Protein AF-A0A1L9VQW0-F1 (afdb_monomer_lite)

InterPro domains:
  IPR011118 Tannase/feruloyl esterase [PF07519] (51-172)
  IPR011118 Tannase/feruloyl esterase [PTHR33938] (57-172)

Sequence (173 aa):
MAGAIGEGYAATTTDAGLAGSPTTWALKSDDNVILYALQNLGSRALYDQAVVGKSLEYTDIIGTADSDLTKFQNAGGKADNSIPTKGTEHYYNAVKEHLPHVQDFYRHFEVPGLGHYSSGSGGQPKAVFDALRSWVESGTAPDTLPIEFGSKDGSMQERALCPYPSKAVYWGW

pLDDT: mean 71.42, std 15.6, range [33.78, 90.5]

Secondary structure (DSSP, 8-state):
-HHHHHTT-------TT--S-GGGTTEEETTEE-HHHHHIIIIIHHHHHHHHHHHHHHHHHH-TT----HHHHHTT----S---HHHHHHHHHHHHHH-TTGGGT---B--TTB-STT-BSSPEESSHHHHHHHHHHH----S-EEEEEE-TTS-EEEEEEPBTT--------

Radius of gyration: 25.85 Å; chains: 1; bounding box: 64×39×72 Å

Organism: NCBI:txid1160497

Structure (mmCIF, N/CA/C/O backbone):
data_AF-A0A1L9VQW0-F1
#
_entry.id   AF-A0A1L9VQW0-F1
#
loop_
_atom_site.group_PDB
_atom_site.id
_atom_site.type_symbol
_atom_site.label_atom_id
_atom_site.label_alt_id
_atom_site.label_comp_id
_atom_site.label_asym_id
_atom_site.label_entity_id
_atom_site.label_seq_id
_atom_site.pdbx_PDB_ins_code
_atom_site.Cartn_x
_atom_site.Cartn_y
_atom_site.Cartn_z
_atom_site.occupancy
_atom_site.B_iso_or_equiv
_atom_site.auth_seq_id
_atom_site.auth_comp_id
_atom_site.auth_asym_id
_atom_site.auth_atom_id
_atom_site.pdbx_PDB_model_num
ATOM 1 N N . MET A 1 1 ? -28.119 14.356 19.630 1.00 54.06 1 MET A N 1
ATOM 2 C CA . MET A 1 1 ? -27.595 13.621 18.456 1.00 54.06 1 MET A CA 1
ATOM 3 C C . MET A 1 1 ? -28.408 13.838 17.180 1.00 54.06 1 MET A C 1
ATOM 5 O O . MET A 1 1 ? -27.785 13.981 16.143 1.00 54.06 1 MET A O 1
ATOM 9 N N . ALA A 1 2 ? -29.747 13.930 17.221 1.00 44.31 2 ALA A N 1
ATOM 10 C CA . ALA A 1 2 ? -30.581 14.022 16.008 1.00 44.31 2 ALA A CA 1
ATOM 11 C C . ALA A 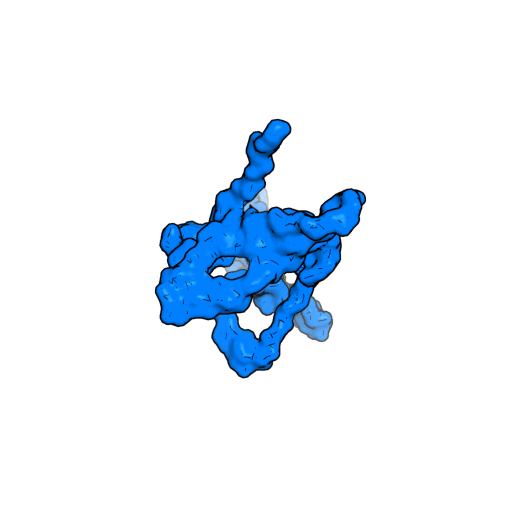1 2 ? -30.201 15.144 15.010 1.00 44.31 2 ALA A C 1
ATOM 13 O O . ALA A 1 2 ? -30.230 14.903 13.810 1.00 44.31 2 ALA A O 1
ATOM 14 N N . GLY A 1 3 ? -29.800 16.331 15.486 1.00 48.47 3 GLY A N 1
ATOM 15 C CA . GLY A 1 3 ? -29.367 17.432 14.610 1.00 48.47 3 GLY A CA 1
ATOM 16 C C . GLY A 1 3 ? -28.071 17.140 13.844 1.00 48.47 3 GLY A C 1
ATOM 17 O O . GLY A 1 3 ? -28.039 17.289 12.632 1.00 48.47 3 GLY A O 1
ATOM 18 N N . ALA A 1 4 ? -27.041 16.631 14.528 1.00 48.72 4 ALA A N 1
ATOM 19 C CA . ALA A 1 4 ? -25.754 16.296 13.907 1.00 48.72 4 ALA A CA 1
ATOM 20 C C . ALA A 1 4 ? -25.886 15.185 12.849 1.00 48.72 4 ALA A C 1
ATOM 22 O O . ALA A 1 4 ? -25.298 15.278 11.776 1.00 48.72 4 ALA A O 1
ATOM 23 N N . ILE A 1 5 ? -26.729 14.180 13.119 1.00 47.97 5 ILE A N 1
ATOM 24 C CA . ILE A 1 5 ? -27.019 13.100 12.163 1.00 47.97 5 ILE A CA 1
ATOM 25 C C . ILE A 1 5 ? -27.745 13.652 10.923 1.00 47.97 5 ILE A C 1
ATOM 27 O O . ILE A 1 5 ? -27.439 13.250 9.804 1.00 47.97 5 ILE A O 1
ATOM 31 N N . GLY A 1 6 ? -28.679 14.596 11.102 1.00 34.50 6 GLY A N 1
ATOM 32 C CA . GLY A 1 6 ? -29.416 15.231 10.000 1.00 34.50 6 GLY A CA 1
ATOM 33 C C . GLY A 1 6 ? -28.552 16.085 9.064 1.00 34.50 6 GLY A C 1
ATOM 34 O O . GLY A 1 6 ? -28.944 16.317 7.924 1.00 34.50 6 GLY A O 1
ATOM 35 N N . GLU A 1 7 ? -27.373 16.505 9.520 1.00 45.38 7 GLU A N 1
ATOM 36 C CA . GLU A 1 7 ? -26.389 17.277 8.750 1.00 45.38 7 GLU A CA 1
ATOM 37 C C . GLU A 1 7 ? -25.254 16.404 8.179 1.00 45.38 7 GLU A C 1
ATOM 39 O O . GLU A 1 7 ? -24.316 16.921 7.578 1.00 45.38 7 GLU A O 1
ATOM 44 N N . GLY A 1 8 ? -25.340 15.075 8.331 1.00 41.94 8 GLY A N 1
ATOM 45 C CA . GLY A 1 8 ? -24.369 14.126 7.776 1.00 41.94 8 GLY A CA 1
ATOM 46 C C . GLY A 1 8 ? -23.111 13.919 8.624 1.00 41.94 8 GLY A C 1
ATOM 47 O O . GLY A 1 8 ? -22.166 13.287 8.154 1.00 41.94 8 GLY A O 1
ATOM 48 N N . TYR A 1 9 ? -23.086 14.411 9.866 1.00 52.31 9 TYR A N 1
ATOM 49 C CA . TYR A 1 9 ? -22.018 14.106 10.815 1.00 52.31 9 TYR A CA 1
ATOM 50 C C . TYR A 1 9 ? -22.269 12.765 11.500 1.00 52.31 9 TYR A C 1
ATOM 52 O O . TYR A 1 9 ? -23.391 12.444 11.904 1.00 52.31 9 TYR A O 1
ATOM 60 N N . ALA A 1 10 ? -21.199 12.007 11.701 1.00 66.56 10 ALA A N 1
ATOM 61 C CA . ALA A 1 10 ? -21.236 10.861 12.584 1.00 66.56 10 ALA A CA 1
ATOM 62 C C . ALA A 1 10 ? -21.231 11.329 14.053 1.00 66.56 10 ALA A C 1
ATOM 64 O O . ALA A 1 10 ? -20.619 12.337 14.417 1.00 66.56 10 ALA A O 1
ATOM 65 N N . ALA A 1 11 ? -22.019 10.649 14.887 1.00 72.00 11 ALA A N 1
ATOM 66 C CA . ALA A 1 11 ? -22.241 11.026 16.275 1.00 72.00 11 ALA A CA 1
ATOM 67 C C . ALA A 1 11 ? -22.202 9.781 17.163 1.00 72.00 11 ALA A C 1
ATOM 69 O O . ALA A 1 11 ? -22.886 8.793 16.899 1.00 72.00 11 ALA A O 1
ATOM 70 N N . THR A 1 12 ? -21.423 9.847 18.240 1.00 77.81 12 THR A N 1
ATOM 71 C CA . THR A 1 12 ? -21.248 8.757 19.205 1.00 77.81 12 THR A CA 1
ATOM 72 C C . THR A 1 12 ? -21.563 9.241 20.622 1.00 77.81 12 THR A C 1
ATOM 74 O O . THR A 1 12 ? -21.499 10.436 20.925 1.00 77.81 12 THR A O 1
ATOM 77 N N . THR A 1 13 ? -21.925 8.318 21.511 1.00 83.31 13 THR A N 1
ATOM 78 C CA . THR A 1 13 ? -22.164 8.600 22.933 1.00 83.31 13 THR A CA 1
ATOM 79 C C . THR A 1 13 ? -21.649 7.447 23.791 1.00 83.31 13 THR A C 1
ATOM 81 O O . THR A 1 13 ? -21.605 6.309 23.324 1.00 83.31 13 THR A O 1
ATOM 84 N N . THR A 1 14 ? -21.255 7.741 25.029 1.00 84.06 14 THR A N 1
ATOM 85 C CA . THR A 1 14 ? -20.833 6.763 26.034 1.00 84.06 14 THR A CA 1
ATOM 86 C C . THR A 1 14 ? -21.400 7.152 27.392 1.00 84.06 14 THR A C 1
ATOM 88 O O . THR A 1 14 ? -21.464 8.335 27.730 1.00 84.06 14 THR A O 1
ATOM 91 N N . ASP A 1 15 ? -21.789 6.157 28.180 1.00 86.00 15 ASP A N 1
ATOM 92 C CA . ASP A 1 15 ? -22.134 6.301 29.596 1.00 86.00 15 ASP A CA 1
ATOM 93 C C . ASP A 1 15 ? -20.984 5.845 30.513 1.00 86.00 15 ASP A C 1
ATOM 95 O O . ASP A 1 15 ? -21.142 5.775 31.728 1.00 86.00 15 ASP A O 1
ATOM 99 N N . ALA A 1 16 ? -19.814 5.530 29.938 1.00 84.56 16 ALA A N 1
ATOM 100 C CA . ALA A 1 16 ? -18.653 4.981 30.639 1.00 84.56 16 ALA A CA 1
ATOM 101 C C . ALA A 1 16 ? -18.917 3.655 31.382 1.00 84.56 16 ALA A C 1
ATOM 103 O O . ALA A 1 16 ? -18.172 3.313 32.305 1.00 84.56 16 ALA A O 1
ATOM 104 N N . GLY A 1 17 ? -19.965 2.916 30.997 1.00 84.56 17 GLY A N 1
ATOM 105 C CA . GLY A 1 17 ? -20.434 1.720 31.697 1.00 84.56 17 GLY A CA 1
ATOM 106 C C . GLY A 1 17 ? -21.168 2.027 33.007 1.00 84.56 17 GLY A C 1
ATOM 107 O O . GLY A 1 17 ? -21.357 1.131 33.830 1.00 84.56 17 GLY A O 1
ATOM 108 N N . LEU A 1 18 ? -21.547 3.289 33.230 1.00 83.31 18 LEU A N 1
ATOM 109 C CA . LEU A 1 18 ? -22.225 3.760 34.431 1.00 83.31 18 LEU A CA 1
ATOM 110 C C . LEU A 1 18 ? -23.711 3.938 34.124 1.00 83.31 18 LEU A C 1
ATOM 112 O O . LEU A 1 18 ? -24.110 4.823 33.373 1.00 83.31 18 LEU A O 1
ATOM 116 N N . ALA A 1 19 ? -24.545 3.100 34.732 1.00 78.25 19 ALA A N 1
ATOM 117 C CA . ALA A 1 19 ? -25.988 3.152 34.548 1.00 78.25 19 ALA A CA 1
ATOM 118 C C . ALA A 1 19 ? -26.685 3.873 35.711 1.00 78.25 19 ALA A C 1
ATOM 120 O O . ALA A 1 19 ? -26.262 3.795 36.865 1.00 78.25 19 ALA A O 1
ATOM 121 N N . GLY A 1 20 ? -27.814 4.516 35.412 1.00 82.31 20 GLY A N 1
ATOM 122 C CA . GLY A 1 20 ? -28.689 5.117 36.416 1.00 82.31 20 GLY A CA 1
ATOM 123 C C . GLY A 1 20 ? -28.269 6.517 36.873 1.00 82.31 20 GLY A C 1
ATOM 124 O O . GLY A 1 20 ? -27.472 7.204 36.236 1.00 82.31 20 GLY A O 1
ATOM 125 N N . SER A 1 21 ? -28.873 6.974 37.973 1.00 85.44 21 SER A N 1
ATOM 126 C CA . SER A 1 21 ? -28.626 8.314 38.516 1.00 85.44 21 SER A CA 1
ATOM 127 C C . SER A 1 21 ? -27.166 8.460 38.962 1.00 85.44 21 SER A C 1
ATOM 129 O O . SER A 1 21 ? -26.657 7.543 39.611 1.00 85.44 21 SER A O 1
ATOM 131 N N . PRO A 1 22 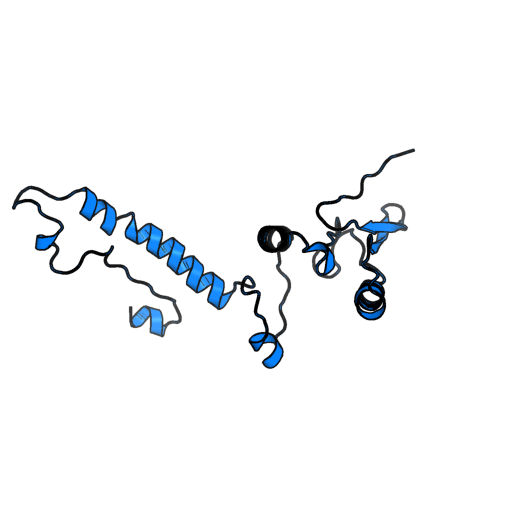? -26.510 9.616 38.741 1.00 83.31 22 PRO A N 1
ATOM 132 C CA . PRO A 1 22 ? -25.180 9.897 39.280 1.00 83.31 22 PRO A CA 1
ATOM 133 C C . PRO A 1 22 ? -25.061 9.640 40.784 1.00 83.31 22 PRO A C 1
ATOM 135 O O . PRO A 1 22 ? -24.012 9.225 41.257 1.00 83.31 22 PRO A O 1
ATOM 138 N N . THR A 1 23 ? -26.146 9.785 41.546 1.00 84.31 23 THR A N 1
ATOM 139 C CA . THR A 1 23 ? -26.162 9.474 42.985 1.00 84.31 23 THR A CA 1
ATOM 140 C C . THR A 1 23 ? -25.864 8.007 43.313 1.00 84.31 23 THR A C 1
ATOM 142 O O . THR A 1 23 ? -25.476 7.714 44.437 1.00 84.31 23 THR A O 1
ATOM 145 N N . THR A 1 24 ? -26.021 7.085 42.358 1.00 83.88 24 THR A N 1
ATOM 146 C CA . THR A 1 24 ? -25.807 5.641 42.566 1.00 83.88 24 THR A CA 1
ATOM 147 C C . THR A 1 24 ? -24.356 5.195 42.391 1.00 83.88 24 THR A C 1
ATOM 149 O O . THR A 1 24 ? -23.977 4.154 42.920 1.00 83.88 24 THR A O 1
ATOM 152 N N . TRP A 1 25 ? -23.536 5.971 41.677 1.00 86.94 25 TRP A N 1
ATOM 153 C CA . TRP A 1 25 ? -22.158 5.592 41.342 1.00 86.94 25 TRP A CA 1
ATOM 154 C C . TRP A 1 25 ? -21.133 6.711 41.571 1.00 86.94 25 TRP A C 1
ATOM 156 O O . TRP A 1 25 ? -19.943 6.431 41.694 1.00 86.94 25 TRP A O 1
ATOM 166 N N . ALA A 1 26 ? -21.555 7.978 41.627 1.00 85.50 26 ALA A N 1
ATOM 167 C CA . ALA A 1 26 ? -20.660 9.125 41.787 1.00 85.50 26 ALA A CA 1
ATOM 168 C C . ALA A 1 26 ? -20.399 9.466 43.258 1.00 85.50 26 ALA A C 1
ATOM 170 O O . ALA A 1 26 ? -19.410 10.139 43.551 1.00 85.50 26 ALA A O 1
ATOM 171 N N . LEU A 1 27 ? -21.258 9.008 44.177 1.00 87.69 27 LEU A N 1
ATOM 172 C CA . LEU A 1 27 ? -21.208 9.335 45.602 1.00 87.69 27 LEU A CA 1
ATOM 173 C C . LEU A 1 27 ? -21.026 8.078 46.454 1.00 87.69 27 LEU A C 1
ATOM 175 O O . LEU A 1 27 ? -21.712 7.076 46.279 1.00 87.69 27 LEU A O 1
ATOM 179 N N . LYS A 1 28 ? -20.103 8.158 47.412 1.00 80.12 28 LYS A N 1
ATOM 180 C CA . LYS A 1 28 ? -19.922 7.184 48.495 1.00 80.12 28 LYS A CA 1
ATOM 181 C C . LYS A 1 28 ? -20.737 7.575 49.738 1.00 80.12 28 LYS A C 1
ATOM 183 O O . LYS A 1 28 ? -21.139 6.703 50.501 1.00 80.12 28 LYS A O 1
ATOM 188 N N . SER A 1 29 ? -20.960 8.876 49.931 1.00 82.69 29 SER A N 1
ATOM 189 C CA . SER A 1 29 ? -21.868 9.515 50.899 1.00 82.69 29 SER A CA 1
ATOM 190 C C . SER A 1 29 ? -22.126 10.963 50.449 1.00 82.69 29 SER A C 1
ATOM 192 O O . SER A 1 29 ? -21.457 11.414 49.520 1.00 82.69 29 SER A O 1
ATOM 194 N N . ASP A 1 30 ? -23.014 11.703 51.121 1.00 75.69 30 ASP A N 1
ATOM 195 C CA . ASP A 1 30 ? -23.455 13.052 50.705 1.00 75.69 30 ASP A CA 1
ATOM 196 C C . ASP A 1 30 ? -22.311 14.051 50.421 1.00 75.69 30 ASP A C 1
ATOM 198 O O . ASP A 1 30 ? -22.418 14.833 49.483 1.00 75.69 30 ASP A O 1
ATOM 202 N N . ASP A 1 31 ? -21.179 13.950 51.131 1.00 78.75 31 ASP A N 1
ATOM 203 C CA . ASP A 1 31 ? -19.986 14.794 50.915 1.00 78.75 31 ASP A CA 1
ATOM 204 C C . ASP A 1 31 ? -18.765 14.055 50.327 1.00 78.75 31 ASP A C 1
ATOM 206 O O . ASP A 1 31 ? -17.671 14.614 50.248 1.00 78.75 31 ASP A O 1
ATOM 210 N N . ASN A 1 32 ? -18.901 12.788 49.912 1.00 84.25 32 ASN A N 1
ATOM 211 C CA . ASN A 1 32 ? -17.772 11.999 49.403 1.00 84.25 32 ASN A CA 1
ATOM 212 C C . ASN A 1 32 ? -18.023 11.495 47.984 1.00 84.25 32 ASN A C 1
ATOM 214 O O . ASN A 1 32 ? -18.832 10.594 47.768 1.00 84.25 32 ASN A O 1
ATOM 218 N N . VAL A 1 33 ? -17.248 12.008 47.030 1.00 89.06 33 VAL A N 1
ATOM 219 C CA . VAL A 1 33 ? -17.284 11.583 45.625 1.00 89.06 33 VAL A CA 1
ATOM 220 C C . VAL A 1 33 ? -16.359 10.399 45.346 1.00 89.06 33 VAL A C 1
ATOM 222 O O . VAL A 1 33 ? -15.254 10.290 45.884 1.00 89.06 33 VAL A O 1
ATOM 225 N N . ILE A 1 34 ? -16.776 9.523 44.436 1.00 87.44 34 ILE A N 1
ATOM 226 C CA . ILE A 1 34 ? -15.933 8.457 43.891 1.00 87.44 34 ILE A CA 1
ATOM 227 C C . ILE A 1 34 ? -15.137 9.043 42.719 1.00 87.44 34 ILE A C 1
ATOM 229 O O . ILE A 1 34 ? -15.538 8.953 41.559 1.00 87.44 34 ILE A O 1
ATOM 233 N N . LEU A 1 35 ? -13.988 9.654 43.030 1.00 87.44 35 LEU A N 1
ATOM 234 C CA . LEU A 1 35 ? -13.137 10.339 42.044 1.00 87.44 35 LEU A CA 1
ATOM 235 C C . LEU A 1 35 ? -12.763 9.455 40.848 1.00 87.44 35 LEU A C 1
ATOM 237 O O . LEU A 1 35 ? -12.733 9.942 39.723 1.00 87.44 35 LEU A O 1
ATOM 241 N N . TYR A 1 36 ? -12.541 8.157 41.065 1.00 86.94 36 TYR A N 1
ATOM 242 C CA . TYR A 1 36 ? -12.248 7.214 39.984 1.00 86.94 36 TYR A CA 1
ATOM 243 C C . TYR A 1 36 ? -13.398 7.079 38.982 1.00 86.94 36 TYR A C 1
ATOM 245 O O . TYR A 1 36 ? -13.153 7.082 37.779 1.00 86.94 36 TYR A O 1
ATOM 253 N N . ALA A 1 37 ? -14.644 6.998 39.452 1.00 86.69 37 ALA A N 1
ATOM 254 C CA . ALA A 1 37 ? -15.806 6.893 38.574 1.00 86.69 37 ALA A CA 1
ATOM 255 C C . ALA A 1 37 ? -16.034 8.205 37.809 1.00 86.69 37 ALA A C 1
ATOM 257 O O . ALA A 1 37 ? -16.312 8.190 36.612 1.00 86.69 37 ALA A O 1
ATOM 258 N N . LEU A 1 38 ? -15.815 9.344 38.475 1.00 87.06 38 LEU A N 1
ATOM 259 C CA . LEU A 1 38 ? -15.915 10.659 37.849 1.00 87.06 38 LEU A CA 1
ATOM 260 C C . LEU A 1 38 ? -14.820 10.885 36.793 1.00 87.06 38 LEU A C 1
ATOM 262 O O . LEU A 1 38 ? -15.105 11.385 35.709 1.00 87.06 38 LEU A O 1
ATOM 266 N N . GLN A 1 39 ? -13.580 10.476 37.073 1.00 88.75 39 GLN A N 1
ATOM 267 C CA . GLN A 1 39 ? -12.472 10.538 36.116 1.00 88.75 39 GLN A CA 1
ATOM 268 C C . GLN A 1 39 ? -12.663 9.555 34.953 1.00 88.75 39 GLN A C 1
ATOM 270 O O . GLN A 1 39 ? -12.280 9.858 33.820 1.00 88.75 39 GLN A O 1
ATOM 275 N N . ASN A 1 40 ? -13.271 8.394 35.212 1.00 84.06 40 ASN A N 1
ATOM 276 C CA . ASN A 1 40 ? -13.626 7.448 34.164 1.00 84.06 40 ASN A CA 1
ATOM 277 C C . ASN A 1 40 ? -14.638 8.067 33.191 1.00 84.06 40 ASN A C 1
ATOM 279 O O . ASN A 1 40 ? -14.356 8.148 31.998 1.00 84.06 40 ASN A O 1
ATOM 283 N N . LEU A 1 41 ? -15.754 8.593 33.707 1.00 88.38 41 LEU A N 1
ATOM 284 C CA . LEU A 1 41 ? -16.784 9.238 32.890 1.00 88.38 41 LEU A CA 1
ATOM 285 C C . LEU A 1 41 ? -16.267 10.485 32.165 1.00 88.38 41 LEU A C 1
ATOM 287 O O . LEU A 1 41 ? -16.488 10.648 30.970 1.00 88.38 41 LEU A O 1
ATOM 291 N N . GLY A 1 42 ? -15.577 11.370 32.888 1.00 84.44 42 GLY A N 1
ATOM 292 C CA . GLY A 1 42 ? -15.196 12.691 32.390 1.00 84.44 42 GLY A CA 1
ATOM 293 C C . GLY A 1 42 ? -13.927 12.730 31.541 1.00 84.44 42 GLY A C 1
ATOM 294 O O . GLY A 1 42 ? -13.610 13.779 30.989 1.00 84.44 42 GLY A O 1
ATOM 295 N N . SER A 1 43 ? -13.167 11.637 31.448 1.00 87.31 43 SER A N 1
ATOM 296 C CA . SER A 1 43 ? -11.905 11.638 30.701 1.00 87.31 43 SER A CA 1
ATOM 297 C C . SER A 1 43 ? -11.626 10.323 29.990 1.00 87.31 43 SER A C 1
ATOM 299 O O . SER A 1 43 ? -11.469 10.331 28.771 1.00 87.31 43 SER A O 1
ATOM 301 N N . ARG A 1 44 ? -11.570 9.198 30.714 1.00 86.88 44 ARG A N 1
ATOM 302 C CA . ARG A 1 44 ? -11.155 7.915 30.118 1.00 86.88 44 ARG A CA 1
ATOM 303 C C . ARG A 1 44 ? -12.140 7.432 29.063 1.00 86.88 44 ARG A C 1
ATOM 305 O O . ARG A 1 44 ? -11.748 7.235 27.921 1.00 86.88 44 ARG A O 1
ATOM 312 N N . ALA A 1 45 ? -13.418 7.352 29.412 1.00 83.88 45 ALA A N 1
ATOM 313 C CA . ALA A 1 45 ? -14.448 6.881 28.499 1.00 83.88 45 ALA A CA 1
ATOM 314 C C . ALA A 1 45 ? -14.628 7.800 27.284 1.00 83.88 45 ALA A C 1
ATOM 316 O O . ALA A 1 45 ? -14.868 7.310 26.187 1.00 83.88 45 ALA A O 1
ATOM 317 N N . LEU A 1 46 ? -14.464 9.119 27.451 1.00 81.50 46 LEU A N 1
ATOM 318 C CA . LEU A 1 46 ? -14.501 10.068 26.333 1.00 81.50 46 LEU A CA 1
ATOM 319 C C . LEU A 1 46 ? -13.305 9.893 25.389 1.00 81.50 46 LEU A C 1
ATOM 321 O O . LEU A 1 46 ? -13.473 9.958 24.173 1.00 81.50 46 LEU A O 1
ATOM 325 N N . TYR A 1 47 ? -12.108 9.653 25.932 1.00 81.94 47 TYR A N 1
ATOM 326 C CA . TYR A 1 47 ? -10.925 9.347 25.129 1.00 81.94 47 TYR A CA 1
ATOM 327 C C . TYR A 1 47 ? -11.109 8.040 24.349 1.00 81.94 47 TYR A C 1
ATOM 329 O O . TYR A 1 47 ? -10.916 8.022 23.134 1.00 81.94 47 TYR A O 1
ATOM 337 N N . ASP A 1 48 ? -11.553 6.978 25.022 1.00 80.81 48 ASP A N 1
ATOM 338 C CA . ASP A 1 48 ? -11.787 5.676 24.397 1.00 80.81 48 ASP A CA 1
ATOM 339 C C . ASP A 1 48 ? -12.885 5.768 23.327 1.00 80.81 48 ASP A C 1
ATOM 341 O O . ASP A 1 48 ? -12.709 5.269 22.216 1.00 80.81 48 ASP A O 1
ATOM 345 N N . GLN A 1 49 ? -13.975 6.492 23.603 1.00 79.38 49 GLN A N 1
ATOM 346 C CA . GLN A 1 49 ? -15.033 6.765 22.629 1.00 79.38 49 GLN A CA 1
ATOM 347 C C . GLN A 1 49 ? -14.495 7.519 21.406 1.00 79.38 49 GLN A C 1
ATOM 349 O O . GLN A 1 49 ? -14.881 7.196 20.288 1.00 79.38 49 GLN A O 1
ATOM 354 N N . ALA A 1 50 ? -13.606 8.500 21.581 1.00 75.19 50 ALA A N 1
ATOM 355 C CA . ALA A 1 50 ? -13.024 9.237 20.461 1.00 75.19 50 ALA A CA 1
ATOM 356 C C . ALA A 1 50 ? -12.094 8.357 19.611 1.00 75.19 50 ALA A C 1
ATOM 358 O O . ALA A 1 50 ? -12.117 8.447 18.385 1.00 75.19 50 ALA A O 1
ATOM 359 N N . VAL A 1 51 ? -11.299 7.483 20.238 1.00 74.12 51 VAL A N 1
ATOM 360 C CA . VAL A 1 51 ? -10.428 6.532 19.529 1.00 74.12 51 VAL A CA 1
ATOM 361 C C . VAL A 1 51 ? -11.260 5.510 18.750 1.00 74.12 51 VAL A C 1
ATOM 363 O O . VAL A 1 51 ? -11.010 5.301 17.562 1.00 74.12 51 VAL A O 1
ATOM 366 N N . VAL A 1 52 ? -12.276 4.922 19.386 1.00 71.81 52 VAL A N 1
ATOM 367 C CA 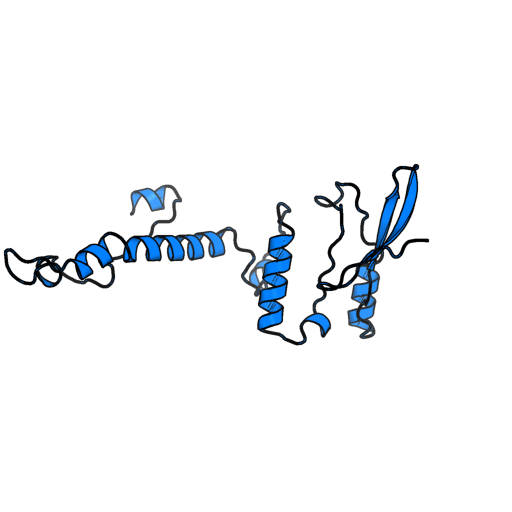. VAL A 1 52 ? -13.170 3.938 18.760 1.00 71.81 52 VAL A CA 1
ATOM 368 C C . VAL A 1 52 ? -14.031 4.590 17.682 1.00 71.81 52 VAL A C 1
ATOM 370 O O . VAL A 1 52 ? -14.077 4.088 16.564 1.00 71.81 52 VAL A O 1
ATOM 373 N N . GLY A 1 53 ? -14.652 5.732 17.971 1.00 68.06 53 GLY A N 1
ATOM 374 C CA . GLY A 1 53 ? -15.470 6.488 17.022 1.00 68.06 53 GLY A CA 1
ATOM 375 C C . GLY A 1 53 ? -14.671 6.887 15.788 1.00 68.06 53 GLY A C 1
ATOM 376 O O . GLY A 1 53 ? -15.087 6.589 14.674 1.00 68.06 53 GLY A O 1
ATOM 377 N N . LYS A 1 54 ? -13.453 7.416 15.976 1.00 62.59 54 LYS A N 1
ATOM 378 C CA . LYS A 1 54 ? -12.529 7.665 14.866 1.00 62.59 54 LYS A CA 1
ATOM 379 C C . LYS A 1 54 ? -12.240 6.384 14.088 1.00 62.59 54 LYS A C 1
ATOM 381 O O . LYS A 1 54 ? -12.216 6.435 12.870 1.00 62.59 54 LYS A O 1
ATOM 386 N N . SER A 1 55 ? -11.991 5.255 14.752 1.00 64.19 55 SER A N 1
ATOM 387 C CA . SER A 1 55 ? -11.686 4.003 14.051 1.00 64.19 55 SER A CA 1
ATOM 388 C C . SER A 1 55 ? -12.865 3.490 13.223 1.00 64.19 55 SER A C 1
ATOM 390 O O . SER A 1 55 ? -12.647 3.085 12.090 1.00 64.19 55 SER A O 1
ATOM 392 N N . LEU A 1 56 ? -14.096 3.573 13.732 1.00 62.38 56 LEU A N 1
ATOM 393 C CA . LEU A 1 56 ? -15.300 3.133 13.027 1.00 62.38 56 LEU A CA 1
ATOM 394 C C . LEU A 1 56 ? -15.614 4.069 11.856 1.00 62.38 56 LEU A C 1
ATOM 396 O O . LEU A 1 56 ? -15.719 3.623 10.723 1.00 62.38 56 LEU A O 1
ATOM 400 N N . GLU A 1 57 ? -15.649 5.381 12.098 1.00 59.09 57 GLU A N 1
ATOM 401 C CA . GLU A 1 57 ? -15.945 6.376 11.060 1.00 59.09 57 GLU A CA 1
ATOM 402 C C . GLU A 1 57 ? -14.864 6.421 9.975 1.00 59.09 57 GLU A C 1
ATOM 404 O O . GLU A 1 57 ? -15.165 6.492 8.786 1.00 59.09 57 GLU A O 1
ATOM 409 N N . TYR A 1 58 ? -13.587 6.363 10.364 1.00 52.59 58 TYR A N 1
ATOM 410 C CA . TYR A 1 58 ? -12.475 6.405 9.419 1.00 52.59 58 TYR A CA 1
ATOM 411 C C . TYR A 1 58 ? -12.360 5.096 8.636 1.00 52.59 58 TYR A C 1
ATOM 413 O O . TYR A 1 58 ? -12.101 5.150 7.438 1.00 52.59 58 TYR A O 1
ATOM 421 N N . THR A 1 59 ? -12.567 3.934 9.270 1.00 53.09 59 THR A N 1
ATOM 422 C CA . THR A 1 59 ? -12.497 2.637 8.573 1.00 53.09 59 THR A CA 1
ATOM 423 C C . THR A 1 59 ? -13.668 2.457 7.615 1.00 53.09 59 THR A C 1
ATOM 425 O O . THR A 1 59 ? -13.440 2.109 6.462 1.00 53.09 59 THR A O 1
ATOM 428 N N . ASP A 1 60 ? -14.889 2.792 8.038 1.00 52.47 60 ASP A N 1
ATOM 429 C CA . ASP A 1 60 ? -16.093 2.580 7.228 1.00 52.47 60 ASP A CA 1
ATOM 430 C C . ASP A 1 60 ? -16.218 3.568 6.053 1.00 52.47 60 ASP A C 1
ATOM 432 O O . ASP A 1 60 ? -16.836 3.237 5.041 1.00 52.47 60 ASP A O 1
ATOM 436 N N . ILE A 1 61 ? -15.649 4.780 6.158 1.00 44.69 61 ILE A N 1
ATOM 437 C CA . ILE A 1 61 ? -15.791 5.828 5.126 1.00 44.69 61 ILE A CA 1
ATOM 438 C C . ILE A 1 61 ? -14.565 5.916 4.203 1.00 44.69 61 ILE A C 1
ATOM 440 O O . ILE A 1 61 ? -14.717 6.145 3.003 1.00 44.69 61 ILE A O 1
ATOM 444 N N . ILE A 1 62 ? -13.347 5.761 4.732 1.00 44.28 62 ILE A N 1
ATOM 445 C CA . ILE A 1 62 ? -12.090 5.991 3.988 1.00 44.28 62 ILE A CA 1
ATOM 446 C C . ILE A 1 62 ? -11.019 4.918 4.224 1.00 44.28 62 ILE A C 1
ATOM 448 O O . ILE A 1 62 ? -9.934 4.994 3.644 1.00 44.28 62 ILE A O 1
ATOM 452 N N . GLY A 1 63 ? -11.292 3.911 5.053 1.00 45.09 63 GLY A N 1
ATOM 453 C CA . GLY A 1 63 ? -10.339 2.863 5.377 1.00 45.09 63 GLY A CA 1
ATOM 454 C C . GLY A 1 63 ? -10.373 1.733 4.365 1.00 45.09 63 GLY A C 1
ATOM 455 O O . GLY A 1 63 ? -11.171 0.812 4.463 1.00 45.09 63 GLY A O 1
ATOM 456 N N . THR A 1 64 ? -9.401 1.712 3.462 1.00 50.88 64 THR A N 1
ATOM 457 C CA . THR A 1 64 ? -9.047 0.543 2.637 1.00 50.88 64 THR A CA 1
ATOM 458 C C . THR A 1 64 ? -8.285 -0.529 3.437 1.00 50.88 64 THR A C 1
ATOM 460 O O . THR A 1 64 ? -7.341 -1.137 2.939 1.00 50.88 64 THR A O 1
ATOM 463 N N . ALA A 1 65 ? -8.652 -0.734 4.707 1.00 51.81 65 ALA A N 1
ATOM 464 C CA . ALA A 1 65 ? -8.068 -1.758 5.578 1.00 51.81 65 ALA A CA 1
ATOM 465 C C . ALA A 1 65 ? -8.916 -3.038 5.640 1.00 51.81 65 ALA A C 1
ATOM 467 O O . ALA A 1 65 ? -8.427 -4.062 6.116 1.00 51.81 65 ALA A O 1
ATOM 468 N N . ASP A 1 66 ? -10.159 -2.990 5.149 1.00 54.72 66 ASP A N 1
ATOM 469 C CA . ASP A 1 66 ? -10.946 -4.193 4.908 1.00 54.72 66 ASP A CA 1
ATOM 470 C C . ASP A 1 66 ? -10.329 -4.963 3.733 1.00 54.72 66 ASP A C 1
ATOM 472 O O . ASP A 1 66 ? -10.334 -4.511 2.585 1.00 54.72 66 ASP A O 1
ATOM 476 N N . SER A 1 67 ? -9.734 -6.113 4.040 1.00 50.84 67 SER A N 1
ATOM 477 C CA . SER A 1 67 ? -9.135 -6.994 3.042 1.00 50.84 67 SER A CA 1
ATOM 478 C C . SER A 1 67 ? -10.181 -7.739 2.203 1.00 50.84 67 SER A C 1
ATOM 480 O O . SER A 1 67 ? -9.830 -8.288 1.157 1.00 50.84 67 SER A O 1
ATOM 482 N N . ASP A 1 68 ? -11.449 -7.787 2.635 1.00 52.19 68 ASP A N 1
ATOM 483 C CA . ASP A 1 68 ? -12.531 -8.447 1.901 1.00 52.19 68 ASP A CA 1
ATOM 484 C C . ASP A 1 68 ? -13.219 -7.479 0.924 1.00 52.19 68 ASP A C 1
ATOM 486 O O . ASP A 1 68 ? -14.247 -6.854 1.187 1.00 52.19 68 ASP A O 1
ATOM 490 N N . LEU A 1 69 ? -12.649 -7.388 -0.278 1.00 46.72 69 LEU A N 1
ATOM 491 C CA . LEU A 1 69 ? -13.117 -6.496 -1.341 1.00 46.72 69 LEU A CA 1
ATOM 492 C C . LEU A 1 69 ? -14.216 -7.109 -2.232 1.00 46.72 69 LEU A C 1
ATOM 494 O O . LEU A 1 69 ? -14.548 -6.540 -3.276 1.00 46.72 69 LEU A O 1
ATOM 498 N N . THR A 1 70 ? -14.819 -8.241 -1.848 1.00 45.81 70 THR A N 1
ATOM 499 C CA . THR A 1 70 ? -15.779 -8.990 -2.688 1.00 45.81 70 THR A CA 1
ATOM 500 C C . THR A 1 70 ? -16.990 -8.140 -3.090 1.00 45.81 70 THR A C 1
ATOM 502 O O . THR A 1 70 ? -17.452 -8.166 -4.232 1.00 45.81 70 T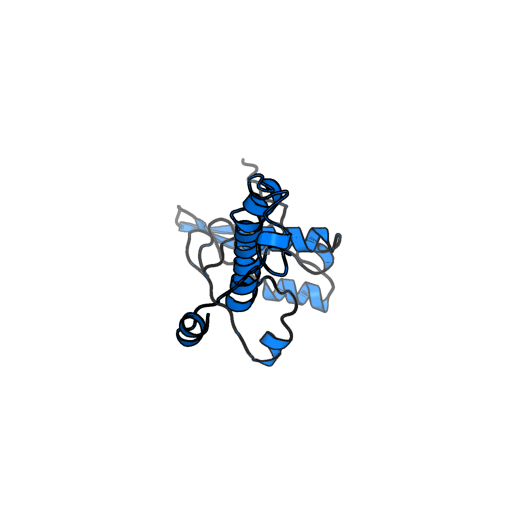HR A O 1
ATOM 505 N N . LYS A 1 71 ? -17.499 -7.317 -2.167 1.00 51.03 71 LYS A N 1
ATOM 506 C CA . LYS A 1 71 ? -18.638 -6.419 -2.431 1.00 51.03 71 LYS A CA 1
ATOM 507 C C . LYS A 1 71 ? -18.255 -5.248 -3.336 1.00 51.03 71 LYS A C 1
ATOM 509 O O . LYS A 1 71 ? -19.032 -4.879 -4.212 1.00 51.03 71 LYS A O 1
ATOM 514 N N . PHE A 1 72 ? -17.055 -4.700 -3.155 1.00 40.38 72 PHE A N 1
ATOM 515 C CA . PHE A 1 72 ? -16.518 -3.615 -3.976 1.00 40.38 72 PHE A CA 1
ATOM 516 C C . PHE A 1 72 ? -16.270 -4.070 -5.423 1.00 40.38 72 PHE A C 1
ATOM 518 O O . PHE A 1 72 ? -16.620 -3.358 -6.366 1.00 40.38 72 PHE A O 1
ATOM 525 N N . GLN A 1 73 ? -15.762 -5.295 -5.599 1.00 36.09 73 GLN A N 1
ATOM 526 C CA . GLN A 1 73 ? -15.611 -5.947 -6.901 1.00 36.09 73 GLN A CA 1
ATOM 527 C C . GLN A 1 73 ? -16.967 -6.150 -7.591 1.00 36.09 73 GLN A C 1
ATOM 529 O O . GLN A 1 73 ? -17.128 -5.767 -8.749 1.00 36.09 73 GLN A O 1
ATOM 534 N N . ASN A 1 74 ? -17.959 -6.686 -6.873 1.00 43.59 74 ASN A N 1
ATOM 535 C CA . ASN A 1 74 ? -19.305 -6.911 -7.412 1.00 43.59 74 ASN A CA 1
ATOM 536 C C . ASN A 1 74 ? -20.043 -5.608 -7.766 1.00 43.59 74 ASN A C 1
ATOM 538 O O . ASN A 1 74 ? -20.952 -5.625 -8.593 1.00 43.59 74 ASN A O 1
ATOM 542 N N . ALA A 1 75 ? -19.643 -4.484 -7.167 1.00 36.38 75 ALA A N 1
ATOM 543 C CA . ALA A 1 75 ? -20.197 -3.158 -7.428 1.00 36.38 75 ALA A CA 1
ATOM 544 C C . ALA A 1 75 ? -19.408 -2.340 -8.474 1.00 36.38 75 ALA A C 1
ATOM 546 O O . ALA A 1 75 ? -19.806 -1.221 -8.792 1.00 36.38 75 ALA A O 1
ATOM 547 N N . GLY A 1 76 ? -18.305 -2.869 -9.021 1.00 34.84 76 GLY A N 1
ATOM 548 C CA . GLY A 1 76 ? -17.523 -2.204 -10.073 1.00 34.84 76 GLY A CA 1
ATOM 549 C C . GLY A 1 76 ? -16.697 -0.992 -9.614 1.00 34.84 76 GLY A C 1
ATOM 550 O O . GLY A 1 76 ? -16.383 -0.126 -10.433 1.00 34.84 76 GLY A O 1
ATOM 551 N N . GLY A 1 77 ? -16.354 -0.905 -8.325 1.00 34.81 77 GLY A N 1
ATOM 552 C CA . GLY A 1 77 ? -15.630 0.235 -7.752 1.00 34.81 77 GLY A CA 1
ATOM 553 C C . GLY A 1 77 ? -14.163 0.359 -8.204 1.00 34.81 77 GLY A C 1
ATOM 554 O O . GLY A 1 77 ? -13.513 -0.627 -8.555 1.00 34.81 77 GLY A O 1
ATOM 555 N N . LYS A 1 78 ? -13.618 1.587 -8.174 1.00 34.34 78 LYS A N 1
ATOM 556 C CA . LYS A 1 78 ? -12.193 1.910 -8.419 1.00 34.34 78 LYS A CA 1
ATOM 557 C C . LYS A 1 78 ? -11.682 2.944 -7.400 1.00 34.34 78 LYS A C 1
ATOM 559 O O . LYS A 1 78 ? -12.453 3.814 -7.012 1.00 34.34 78 LYS A O 1
ATOM 564 N N . ALA A 1 79 ? -10.414 2.857 -6.980 1.00 39.25 79 ALA A N 1
ATOM 565 C CA . ALA A 1 79 ? -9.797 3.730 -5.965 1.00 39.25 79 ALA A CA 1
ATOM 566 C C . ALA A 1 79 ? -8.696 4.648 -6.550 1.00 39.25 79 ALA A C 1
ATOM 568 O O . ALA A 1 79 ? -7.942 4.224 -7.428 1.00 39.25 79 ALA A O 1
ATOM 569 N N . ASP A 1 80 ? -8.629 5.893 -6.053 1.00 33.94 80 ASP A N 1
ATOM 570 C CA . ASP A 1 80 ? -7.763 7.005 -6.499 1.00 33.94 80 ASP A CA 1
ATOM 571 C C . ASP A 1 80 ? -6.681 7.354 -5.447 1.00 33.94 80 ASP A C 1
ATOM 573 O O . ASP A 1 80 ? -6.653 6.840 -4.330 1.00 33.94 80 ASP A O 1
ATOM 577 N N . ASN A 1 81 ? -5.721 8.189 -5.820 1.00 33.78 81 ASN A N 1
ATOM 578 C CA . ASN A 1 81 ? -4.328 7.890 -5.622 1.00 33.78 81 ASN A CA 1
ATOM 579 C C . ASN A 1 81 ? -3.691 9.100 -4.839 1.00 33.78 81 ASN A C 1
ATOM 581 O O . ASN A 1 81 ? -3.083 10.037 -5.337 1.00 33.78 81 ASN A O 1
ATOM 585 N N . SER A 1 82 ? -3.866 9.104 -3.514 1.00 47.16 82 SER A N 1
ATOM 586 C CA . SER A 1 82 ? -3.170 9.981 -2.531 1.00 47.16 82 SER A CA 1
ATOM 587 C C . SER A 1 82 ? -2.393 9.156 -1.495 1.00 47.16 82 SER A C 1
ATOM 589 O O . SER A 1 82 ? -2.111 9.599 -0.384 1.00 47.16 82 SER A O 1
ATOM 591 N N . ILE A 1 83 ? -2.093 7.906 -1.847 1.00 53.19 83 ILE A N 1
ATOM 592 C CA . ILE A 1 83 ? -1.750 6.839 -0.913 1.00 53.19 83 ILE A CA 1
ATOM 593 C C . ILE A 1 83 ? -0.280 6.976 -0.483 1.00 53.19 83 ILE A C 1
ATOM 595 O O . ILE A 1 83 ? 0.615 6.803 -1.316 1.00 53.19 83 ILE A O 1
ATOM 599 N N . PRO A 1 84 ? 0.013 7.284 0.795 1.00 55.16 84 PRO A N 1
ATOM 600 C CA . PRO A 1 84 ? 1.384 7.306 1.281 1.00 55.16 84 PRO A CA 1
ATOM 601 C C . PRO A 1 84 ? 1.967 5.893 1.206 1.00 55.16 84 PRO A C 1
ATOM 603 O O . PRO A 1 84 ? 1.355 4.937 1.678 1.00 55.16 84 PRO A O 1
ATOM 606 N N . THR A 1 85 ? 3.183 5.758 0.678 1.00 55.41 85 THR A N 1
ATOM 607 C CA . THR A 1 85 ? 3.887 4.467 0.536 1.00 55.41 85 THR A CA 1
ATOM 608 C C . THR A 1 85 ? 3.997 3.697 1.856 1.00 55.41 85 THR A C 1
ATOM 610 O O . THR A 1 85 ? 3.912 2.471 1.877 1.00 55.41 85 THR A O 1
ATOM 613 N N . LYS A 1 86 ? 4.087 4.418 2.983 1.00 64.44 86 LYS A N 1
ATOM 614 C CA . LYS A 1 86 ? 4.080 3.844 4.337 1.00 64.44 86 LYS A CA 1
ATOM 615 C C . LYS A 1 86 ? 2.774 3.141 4.717 1.00 64.44 86 LYS A C 1
ATOM 617 O O . LYS A 1 86 ? 2.816 2.241 5.548 1.00 64.44 86 LYS A O 1
ATOM 622 N N . GLY A 1 87 ? 1.644 3.510 4.113 1.00 62.44 87 GLY A N 1
ATOM 623 C CA . GLY A 1 87 ? 0.373 2.805 4.296 1.00 62.44 87 GLY A CA 1
ATOM 624 C C . GLY A 1 87 ? 0.432 1.386 3.729 1.00 62.44 87 GLY A C 1
ATOM 625 O O . GLY A 1 87 ? 0.079 0.434 4.420 1.00 62.44 87 GLY A O 1
ATOM 626 N N . THR A 1 88 ? 0.976 1.235 2.518 1.00 65.62 88 THR A N 1
ATOM 627 C CA . THR A 1 88 ? 1.189 -0.078 1.891 1.00 65.62 88 THR A CA 1
ATOM 628 C C . THR A 1 88 ? 2.202 -0.918 2.665 1.00 65.62 88 THR A C 1
ATOM 630 O O . THR A 1 88 ? 1.964 -2.103 2.872 1.00 65.62 88 THR A O 1
ATOM 633 N N . GLU A 1 89 ? 3.292 -0.317 3.159 1.00 70.62 89 GLU A N 1
ATOM 634 C CA . GLU A 1 89 ? 4.262 -1.013 4.019 1.00 70.62 89 GLU A CA 1
ATOM 635 C C . GLU A 1 89 ? 3.611 -1.527 5.315 1.00 70.62 89 GLU A C 1
ATOM 637 O O . GLU A 1 89 ? 3.785 -2.689 5.680 1.00 70.62 89 GLU A O 1
ATOM 642 N N . HIS A 1 90 ? 2.832 -0.682 5.999 1.00 68.38 90 HIS A N 1
ATOM 643 C CA . HIS A 1 90 ? 2.126 -1.064 7.223 1.00 68.38 90 HIS A CA 1
ATOM 644 C C . HIS A 1 90 ? 1.142 -2.211 6.971 1.00 68.38 90 HIS A C 1
ATOM 646 O O . HIS A 1 90 ? 1.133 -3.188 7.716 1.00 68.38 90 HIS A O 1
ATOM 652 N N . TYR A 1 91 ? 0.352 -2.124 5.898 1.00 66.44 91 TYR A N 1
ATOM 653 C CA . TYR A 1 91 ? -0.573 -3.186 5.513 1.00 66.44 91 TYR A CA 1
ATOM 654 C C . TYR A 1 91 ? 0.162 -4.489 5.178 1.00 66.44 91 TYR A C 1
ATOM 656 O O . TYR A 1 91 ? -0.207 -5.549 5.674 1.00 66.44 91 TYR A O 1
ATOM 664 N N . TYR A 1 92 ? 1.247 -4.420 4.403 1.00 69.25 92 TYR A N 1
ATOM 665 C CA . TYR A 1 92 ? 2.057 -5.592 4.075 1.00 69.25 92 TYR A CA 1
ATOM 666 C C . TYR A 1 92 ? 2.625 -6.272 5.328 1.00 69.25 92 TYR A C 1
ATOM 668 O O . TYR A 1 92 ? 2.579 -7.496 5.444 1.00 69.25 92 TYR A O 1
ATOM 676 N N . ASN A 1 93 ? 3.117 -5.487 6.290 1.00 78.50 93 ASN A N 1
ATOM 677 C CA . ASN A 1 93 ? 3.616 -6.010 7.560 1.00 78.50 93 ASN A CA 1
ATOM 678 C C . ASN A 1 93 ? 2.500 -6.650 8.397 1.00 78.50 93 ASN A C 1
ATOM 680 O O . ASN A 1 93 ? 2.695 -7.756 8.893 1.00 78.50 93 ASN A O 1
ATOM 684 N N . ALA A 1 94 ? 1.319 -6.032 8.469 1.00 74.31 94 ALA A N 1
ATOM 685 C CA . ALA A 1 94 ? 0.163 -6.617 9.148 1.00 74.31 94 ALA A CA 1
ATOM 686 C C . ALA A 1 94 ? -0.279 -7.947 8.505 1.00 74.31 94 ALA A C 1
ATOM 688 O O . ALA A 1 94 ? -0.564 -8.914 9.211 1.00 74.31 94 ALA A O 1
ATOM 689 N N . VAL A 1 95 ? -0.280 -8.045 7.169 1.00 67.31 95 VAL A N 1
ATOM 690 C CA . VAL A 1 95 ? -0.567 -9.306 6.460 1.00 67.31 95 VAL A CA 1
ATOM 691 C C . VAL A 1 95 ? 0.505 -10.352 6.763 1.00 67.31 95 VAL A C 1
ATOM 693 O O . VAL A 1 95 ? 0.175 -11.495 7.069 1.00 67.31 95 VAL A O 1
ATOM 696 N N . LYS A 1 96 ? 1.785 -9.970 6.726 1.00 79.00 96 LYS A N 1
ATOM 697 C CA . LYS A 1 96 ? 2.915 -10.860 7.024 1.00 79.00 96 LYS A CA 1
ATOM 698 C C . LYS A 1 96 ? 2.859 -11.434 8.443 1.00 79.00 96 LYS A C 1
ATOM 700 O O . LYS A 1 96 ? 3.245 -12.584 8.636 1.00 79.00 96 LYS A O 1
ATOM 705 N N . GLU A 1 97 ? 2.389 -10.661 9.422 1.00 80.38 97 GLU A N 1
ATOM 706 C CA . GLU A 1 97 ? 2.205 -11.131 10.804 1.00 80.38 97 GLU A CA 1
ATOM 707 C C . GLU A 1 97 ? 1.181 -12.270 10.906 1.00 80.38 97 GLU A C 1
ATOM 709 O O . GLU A 1 97 ? 1.369 -13.193 11.695 1.00 80.38 97 GLU A O 1
ATOM 714 N N . HIS A 1 98 ? 0.136 -12.243 10.077 1.00 75.06 98 HIS A N 1
ATOM 715 C CA . HIS A 1 98 ? -0.904 -13.275 10.057 1.00 75.06 98 HIS A CA 1
ATOM 716 C C . HIS A 1 98 ? -0.575 -14.429 9.100 1.00 75.06 98 HIS A C 1
ATOM 718 O O . HIS A 1 98 ? -1.013 -15.559 9.312 1.00 75.06 98 HIS A O 1
ATOM 724 N N . LEU A 1 99 ? 0.199 -14.153 8.046 1.00 73.19 99 LEU A N 1
ATOM 725 C CA . LEU A 1 99 ? 0.536 -15.080 6.969 1.00 73.19 99 LEU A CA 1
ATOM 726 C C . LEU A 1 99 ? 2.063 -15.110 6.777 1.00 73.19 99 LEU A C 1
ATOM 728 O O . LEU A 1 99 ? 2.603 -14.382 5.941 1.00 73.19 99 LEU A O 1
ATOM 732 N N . PRO A 1 100 ? 2.793 -15.973 7.509 1.00 73.06 100 PRO A N 1
ATOM 733 C CA . PRO A 1 100 ? 4.260 -16.004 7.470 1.00 73.06 100 PRO A CA 1
ATOM 734 C C . PRO A 1 100 ? 4.837 -16.355 6.085 1.00 73.06 100 PRO A C 1
ATOM 736 O O . PRO A 1 100 ? 5.981 -16.011 5.792 1.00 73.06 100 PRO A O 1
ATOM 739 N N . HIS A 1 101 ? 4.033 -16.975 5.217 1.00 77.62 101 HIS A N 1
ATOM 740 C CA . HIS A 1 101 ? 4.361 -17.324 3.830 1.00 77.62 101 HIS A CA 1
ATOM 741 C C . HIS A 1 101 ? 3.783 -16.333 2.802 1.00 77.62 101 HIS A C 1
ATOM 743 O O . HIS A 1 101 ? 3.563 -16.683 1.648 1.00 77.62 101 HIS A O 1
ATOM 749 N N . VAL A 1 102 ? 3.524 -15.080 3.203 1.00 76.50 102 VAL A N 1
ATOM 750 C CA . VAL A 1 102 ? 2.912 -14.050 2.338 1.00 76.50 102 VAL A CA 1
ATOM 751 C C . VAL A 1 102 ? 3.614 -13.884 0.982 1.00 76.50 102 VAL A C 1
ATOM 753 O O . VAL A 1 102 ? 2.943 -13.713 -0.026 1.00 76.50 102 VAL A O 1
ATOM 756 N N . GLN A 1 103 ? 4.942 -14.035 0.923 1.00 80.62 103 GLN A N 1
ATOM 757 C CA . GLN A 1 103 ? 5.746 -13.876 -0.303 1.00 80.62 103 GLN A CA 1
ATOM 758 C C . GLN A 1 103 ? 5.448 -14.919 -1.397 1.00 80.62 103 GLN A C 1
ATOM 760 O O . GLN A 1 103 ? 5.833 -14.709 -2.553 1.00 80.62 103 GLN A O 1
ATOM 765 N N . ASP A 1 104 ? 4.780 -16.023 -1.048 1.00 75.25 104 ASP A N 1
ATOM 766 C CA . ASP A 1 104 ? 4.420 -17.098 -1.980 1.00 75.25 104 ASP A CA 1
ATOM 767 C C . ASP A 1 104 ? 3.228 -16.716 -2.868 1.00 75.25 104 ASP A C 1
ATOM 769 O O . ASP A 1 104 ? 3.053 -17.287 -3.945 1.00 75.25 104 ASP A O 1
ATOM 773 N N . PHE A 1 105 ? 2.439 -15.714 -2.457 1.00 75.50 105 PHE A N 1
ATOM 774 C CA . PHE A 1 105 ? 1.261 -15.244 -3.199 1.00 75.50 105 PHE A CA 1
ATOM 775 C C . PHE A 1 105 ? 1.107 -13.714 -3.255 1.00 75.50 105 PHE A C 1
ATOM 777 O O . PHE A 1 105 ? 0.331 -13.206 -4.062 1.00 75.50 105 PHE A O 1
ATOM 784 N N . TYR A 1 106 ? 1.833 -12.957 -2.429 1.00 77.19 106 TYR A N 1
ATOM 785 C CA . TYR A 1 106 ? 1.797 -11.499 -2.392 1.00 77.19 106 TYR A CA 1
ATOM 786 C C . TYR A 1 106 ? 3.205 -10.923 -2.200 1.00 77.19 106 TYR A C 1
ATOM 788 O O . TYR A 1 106 ? 3.827 -11.068 -1.151 1.00 77.19 106 TYR A O 1
ATOM 796 N N . ARG A 1 107 ? 3.702 -10.234 -3.235 1.00 82.56 107 ARG A N 1
ATOM 797 C CA . ARG A 1 107 ? 4.988 -9.526 -3.227 1.00 82.56 107 ARG A CA 1
ATOM 798 C C . ARG A 1 107 ? 4.757 -8.023 -3.376 1.00 82.56 107 ARG A C 1
ATOM 800 O O . ARG A 1 107 ? 4.047 -7.589 -4.281 1.00 82.56 107 ARG A O 1
ATOM 807 N N . HIS A 1 108 ? 5.378 -7.241 -2.496 1.00 81.81 108 HIS A N 1
ATOM 808 C CA . HIS A 1 108 ? 5.372 -5.774 -2.527 1.00 81.81 108 HIS A CA 1
ATOM 809 C C . HIS A 1 108 ? 6.697 -5.257 -3.091 1.00 81.81 108 HIS A C 1
ATOM 811 O O . HIS A 1 108 ? 7.760 -5.661 -2.621 1.00 81.81 108 HIS A O 1
ATOM 817 N N . PHE A 1 109 ? 6.644 -4.367 -4.083 1.00 84.38 109 PHE A N 1
ATOM 818 C CA . PHE A 1 109 ? 7.824 -3.771 -4.716 1.00 84.38 109 PHE A CA 1
ATOM 819 C C . PHE A 1 109 ? 7.758 -2.252 -4.605 1.00 84.38 109 PHE A C 1
ATOM 821 O O . PHE A 1 109 ? 6.832 -1.615 -5.104 1.00 84.38 109 PHE A O 1
ATOM 828 N N . GLU A 1 110 ? 8.768 -1.664 -3.972 1.00 82.25 110 GLU A N 1
ATOM 829 C CA . GLU A 1 110 ? 8.880 -0.213 -3.845 1.00 82.25 110 GLU A CA 1
ATOM 830 C C . GLU A 1 110 ? 9.710 0.350 -4.989 1.00 82.25 110 GLU A C 1
ATOM 832 O O . GLU A 1 110 ? 10.795 -0.154 -5.270 1.00 82.25 110 GLU A O 1
ATOM 837 N N . VAL A 1 111 ? 9.225 1.422 -5.615 1.00 81.19 111 VAL A N 1
ATOM 838 C CA . VAL A 1 111 ? 9.925 2.101 -6.708 1.00 81.19 111 VAL A CA 1
ATOM 839 C C . VAL A 1 111 ? 10.527 3.415 -6.202 1.00 81.19 111 VAL A C 1
ATOM 841 O O . VAL A 1 111 ? 9.796 4.390 -6.002 1.00 81.19 111 VAL A O 1
ATOM 844 N N . PRO A 1 112 ? 11.852 3.499 -5.986 1.00 77.06 112 PRO A N 1
ATOM 845 C CA . PRO A 1 112 ? 12.466 4.726 -5.497 1.00 77.06 112 PRO A CA 1
ATOM 846 C C . PRO A 1 112 ? 12.312 5.878 -6.494 1.00 77.06 112 PRO A C 1
ATOM 848 O O . PRO A 1 112 ? 12.634 5.749 -7.674 1.00 77.06 112 PRO A O 1
ATOM 851 N N . GLY A 1 113 ? 11.854 7.029 -6.001 1.00 67.31 113 GLY A N 1
ATOM 852 C CA . GLY A 1 113 ? 11.724 8.253 -6.792 1.00 67.31 113 GLY A CA 1
ATOM 853 C C . GLY A 1 113 ? 10.525 8.288 -7.741 1.00 67.31 113 GLY A C 1
ATOM 854 O O . GLY A 1 113 ? 10.309 9.330 -8.361 1.00 67.31 113 GLY A O 1
ATOM 855 N N . LEU A 1 114 ? 9.745 7.205 -7.850 1.00 71.38 114 LEU A N 1
ATOM 856 C CA . LEU A 1 114 ? 8.479 7.228 -8.572 1.00 71.38 114 LEU A CA 1
ATOM 857 C C . LEU A 1 114 ? 7.445 7.932 -7.696 1.00 71.38 114 LEU A C 1
ATOM 859 O O . LEU A 1 114 ? 7.136 7.509 -6.583 1.00 71.38 114 LEU A O 1
ATOM 863 N N . GLY A 1 115 ? 6.964 9.054 -8.198 1.00 60.06 115 GLY A N 1
ATOM 864 C CA . GLY A 1 115 ? 5.852 9.785 -7.638 1.00 60.06 115 GLY A CA 1
ATOM 865 C C . GLY A 1 115 ? 4.521 9.209 -8.095 1.00 60.06 115 GLY A C 1
ATOM 866 O O . GLY A 1 115 ? 4.398 8.124 -8.656 1.00 60.06 115 GLY A O 1
ATOM 867 N N . HIS A 1 116 ? 3.493 9.996 -7.851 1.00 65.31 116 HIS A N 1
ATOM 868 C CA . HIS A 1 116 ? 2.126 9.655 -8.142 1.00 65.31 116 HIS A CA 1
ATOM 869 C C . HIS A 1 116 ? 1.872 9.249 -9.601 1.00 65.31 116 HIS A C 1
ATOM 871 O O . HIS A 1 116 ? 2.090 10.094 -10.473 1.00 65.31 116 HIS A O 1
ATOM 877 N N . TYR A 1 117 ? 1.393 8.016 -9.836 1.00 59.53 117 TYR A N 1
ATOM 878 C CA . TYR A 1 117 ? 1.139 7.354 -11.133 1.00 59.53 117 TYR A CA 1
ATOM 879 C C . TYR A 1 117 ? 2.333 7.326 -12.096 1.00 59.53 117 TYR A C 1
ATOM 881 O O . TYR A 1 117 ? 2.723 6.260 -12.545 1.00 59.53 117 TYR A O 1
ATOM 889 N N . SER A 1 118 ? 2.899 8.481 -12.428 1.00 63.47 118 SER A N 1
ATOM 890 C CA . SER A 1 118 ? 3.961 8.678 -13.414 1.00 63.47 118 SER A CA 1
ATOM 891 C C . SER A 1 118 ? 4.864 9.879 -13.128 1.00 63.47 118 SER A C 1
ATOM 893 O O . SER A 1 118 ? 5.708 10.211 -13.956 1.00 63.47 118 SER A O 1
ATOM 895 N N . SER A 1 119 ? 4.671 10.570 -12.004 1.00 57.81 119 SER A N 1
ATOM 896 C CA . SER A 1 119 ? 5.487 11.733 -11.639 1.00 57.81 119 SER A CA 1
ATOM 897 C C . SER A 1 119 ? 6.807 11.320 -10.973 1.00 57.81 119 SER A C 1
ATOM 899 O O . SER A 1 119 ? 7.022 10.152 -10.669 1.00 57.81 119 SER A O 1
ATOM 901 N N . GLY A 1 120 ? 7.701 12.278 -10.725 1.00 67.69 120 GLY A N 1
ATOM 902 C CA . GLY A 1 120 ? 8.983 12.028 -10.060 1.00 67.69 120 GLY A CA 1
ATOM 903 C C . GLY A 1 120 ? 10.115 11.617 -11.006 1.00 67.69 120 GLY A C 1
ATOM 904 O O . GLY A 1 120 ? 9.987 11.678 -12.225 1.00 67.69 120 GLY A O 1
ATOM 905 N N . SER A 1 121 ? 11.262 11.268 -10.424 1.00 68.12 121 SER A N 1
ATOM 906 C CA . SER A 1 121 ? 12.488 10.896 -11.149 1.00 68.12 121 SER A CA 1
ATOM 907 C C . SER A 1 121 ? 12.669 9.383 -11.294 1.00 68.12 121 SER A C 1
ATOM 909 O O . SER A 1 121 ? 13.673 8.933 -11.840 1.00 68.12 121 SER A O 1
ATOM 911 N N . GLY A 1 122 ? 11.758 8.602 -10.714 1.00 70.00 122 GLY A N 1
ATOM 912 C CA . GLY A 1 122 ? 11.750 7.149 -10.782 1.00 70.00 122 GLY A CA 1
ATOM 913 C C . GLY A 1 122 ? 11.082 6.635 -12.049 1.00 70.00 122 GLY A C 1
ATOM 914 O O . GLY A 1 122 ? 10.331 7.336 -12.724 1.00 70.00 122 GLY A O 1
ATOM 915 N N . GLY A 1 123 ? 11.388 5.383 -12.361 1.00 74.69 123 GLY A N 1
ATOM 916 C CA . GLY A 1 123 ? 10.931 4.712 -13.568 1.00 74.69 123 GLY A CA 1
ATOM 917 C C . GLY A 1 123 ? 9.618 3.986 -13.371 1.00 74.69 123 GLY A C 1
ATOM 918 O O . GLY A 1 123 ? 9.309 3.560 -12.263 1.00 74.69 123 GLY A O 1
ATOM 919 N N . GLN A 1 124 ? 8.874 3.774 -14.454 1.00 78.19 124 GLN A N 1
ATOM 920 C CA . GLN A 1 124 ? 7.778 2.810 -14.419 1.00 78.19 124 GLN A CA 1
ATOM 921 C C . GLN A 1 124 ? 8.345 1.390 -14.408 1.00 78.19 124 GLN A C 1
ATOM 923 O O . GLN A 1 124 ? 9.279 1.108 -15.171 1.00 78.19 124 GLN A O 1
ATOM 928 N N . PRO A 1 125 ? 7.794 0.482 -13.589 1.00 76.88 125 PRO A N 1
ATOM 929 C CA . PRO A 1 125 ? 8.125 -0.924 -13.705 1.00 76.88 125 PRO A CA 1
ATOM 930 C C . PRO A 1 125 ? 7.619 -1.468 -15.041 1.00 76.88 125 PRO A C 1
ATOM 932 O O . PRO A 1 125 ? 6.476 -1.252 -15.447 1.00 76.88 125 PRO A O 1
ATOM 935 N N . LYS A 1 126 ? 8.511 -2.161 -15.742 1.00 77.00 126 LYS A N 1
ATOM 936 C CA . LYS A 1 126 ? 8.232 -2.842 -17.003 1.00 77.00 126 LYS A CA 1
ATOM 937 C C . LYS A 1 126 ? 7.836 -4.288 -16.712 1.00 77.00 126 LYS A C 1
ATOM 939 O O . LYS A 1 126 ? 8.217 -4.854 -15.692 1.00 77.00 126 LYS A O 1
ATOM 944 N N . ALA A 1 127 ? 7.053 -4.879 -17.613 1.00 81.00 127 ALA A N 1
ATOM 945 C CA . ALA A 1 127 ? 6.705 -6.303 -17.583 1.00 81.00 127 ALA A CA 1
ATOM 946 C C . ALA A 1 127 ? 5.992 -6.798 -16.303 1.00 81.00 127 ALA A C 1
ATOM 948 O O . ALA A 1 127 ? 5.955 -7.999 -16.056 1.00 81.00 127 ALA A O 1
ATOM 949 N N . VAL A 1 128 ? 5.376 -5.915 -15.502 1.00 83.50 128 VAL A N 1
ATOM 950 C CA . VAL A 1 128 ? 4.635 -6.316 -14.284 1.00 83.50 128 VAL A CA 1
ATOM 951 C C . VAL A 1 128 ? 3.532 -7.322 -14.612 1.00 83.50 128 VAL A C 1
ATOM 953 O O . VAL A 1 128 ? 3.352 -8.305 -13.898 1.00 83.50 128 VAL A O 1
ATOM 956 N N . PHE A 1 129 ? 2.815 -7.098 -15.715 1.00 78.38 129 PHE A N 1
ATOM 957 C CA . PHE A 1 129 ? 1.769 -8.009 -16.167 1.00 78.38 129 PHE A CA 1
ATOM 958 C C . PHE A 1 129 ? 2.335 -9.364 -16.604 1.00 78.38 129 PHE A C 1
ATOM 960 O O . PHE A 1 129 ? 1.789 -10.395 -16.228 1.00 78.38 129 PHE A O 1
ATOM 967 N N . ASP A 1 130 ? 3.449 -9.376 -17.337 1.00 79.44 130 ASP A N 1
ATOM 968 C CA . ASP A 1 130 ? 4.092 -10.620 -17.773 1.00 79.44 130 ASP A CA 1
ATOM 969 C C . ASP A 1 130 ? 4.657 -11.408 -16.585 1.00 79.44 130 ASP A C 1
ATOM 971 O O . ASP A 1 130 ? 4.528 -12.629 -16.531 1.00 79.44 130 ASP A O 1
ATOM 975 N N . ALA A 1 131 ? 5.217 -10.714 -15.591 1.00 80.69 131 ALA A N 1
ATOM 976 C CA . ALA A 1 131 ? 5.671 -11.306 -14.339 1.00 80.69 131 ALA A CA 1
ATOM 977 C C . ALA A 1 131 ? 4.508 -11.917 -13.543 1.00 80.69 131 ALA A C 1
ATOM 979 O O . ALA A 1 131 ? 4.614 -13.047 -13.069 1.00 80.69 131 ALA A O 1
ATOM 980 N N . LEU A 1 132 ? 3.380 -11.207 -13.441 1.00 73.88 132 LEU A N 1
ATOM 981 C CA . LEU A 1 132 ? 2.172 -11.727 -12.798 1.00 73.88 132 LEU A CA 1
ATOM 982 C C . LEU A 1 132 ? 1.619 -12.941 -13.549 1.00 73.88 132 LEU A C 1
ATOM 984 O O . LEU A 1 132 ? 1.276 -13.948 -12.935 1.00 73.88 132 LEU A O 1
ATOM 988 N N . ARG A 1 133 ? 1.567 -12.865 -14.881 1.00 77.75 133 ARG A N 1
ATOM 989 C CA . ARG A 1 133 ? 1.135 -13.965 -15.740 1.00 77.75 133 ARG A CA 1
ATOM 990 C C . ARG A 1 133 ? 2.015 -15.194 -15.543 1.00 77.75 133 ARG A C 1
ATOM 992 O O . ARG A 1 133 ? 1.491 -16.280 -15.340 1.00 77.75 133 ARG A O 1
ATOM 999 N N . SER A 1 134 ? 3.334 -15.022 -15.557 1.00 78.25 134 SER A N 1
ATOM 1000 C CA . SER A 1 134 ? 4.297 -16.096 -15.306 1.00 78.25 134 SER A CA 1
ATOM 1001 C C . SER A 1 134 ? 4.094 -16.721 -13.924 1.00 78.25 134 SER A C 1
ATOM 1003 O O . SER A 1 134 ? 4.041 -17.946 -13.798 1.00 78.25 134 SER A O 1
ATOM 1005 N N . TRP A 1 135 ? 3.883 -15.902 -12.895 1.00 85.06 135 TRP A N 1
ATOM 1006 C CA . TRP A 1 135 ? 3.614 -16.389 -11.546 1.00 85.06 135 TRP A CA 1
ATOM 1007 C C . TRP A 1 135 ? 2.338 -17.234 -11.473 1.00 85.06 135 TRP A C 1
ATOM 1009 O O . TRP A 1 135 ? 2.368 -18.331 -10.921 1.00 85.06 135 TRP A O 1
ATOM 1019 N N . VAL A 1 136 ? 1.244 -16.776 -12.083 1.00 74.62 136 VAL A N 1
ATOM 1020 C CA . VAL A 1 136 ? -0.045 -17.485 -12.061 1.00 74.62 136 VAL A CA 1
ATOM 1021 C C . VAL A 1 136 ? -0.037 -18.731 -12.952 1.00 74.62 136 VAL A C 1
ATOM 1023 O O . VAL A 1 136 ? -0.493 -19.789 -12.528 1.00 74.62 136 VAL A O 1
ATOM 1026 N N . GLU A 1 137 ? 0.464 -18.625 -14.184 1.00 79.88 137 GLU A N 1
ATOM 1027 C CA . GLU A 1 137 ? 0.384 -19.698 -15.186 1.00 79.88 137 GLU A CA 1
ATOM 1028 C C . GLU A 1 137 ? 1.488 -20.751 -15.026 1.00 79.88 137 GLU A C 1
ATOM 1030 O O . GLU A 1 137 ? 1.286 -21.908 -15.389 1.00 79.88 137 GLU A O 1
ATOM 1035 N N . SER A 1 138 ? 2.655 -20.373 -14.497 1.00 87.31 138 SER A N 1
ATOM 1036 C CA . SER A 1 138 ? 3.825 -21.261 -14.406 1.00 87.31 138 SER A CA 1
ATOM 1037 C C . SER A 1 138 ? 4.425 -21.378 -13.005 1.00 87.31 138 SER A C 1
ATOM 1039 O O . SER A 1 138 ? 5.455 -22.028 -12.838 1.00 87.31 138 SER A O 1
ATOM 1041 N N . GLY A 1 139 ? 3.813 -20.758 -11.991 1.00 78.19 139 GLY A N 1
ATOM 1042 C CA . GLY A 1 139 ? 4.305 -20.805 -10.610 1.00 78.19 139 GLY A CA 1
ATOM 1043 C C . GLY A 1 139 ? 5.615 -20.043 -10.387 1.00 78.19 139 GLY A C 1
ATOM 1044 O O . GLY A 1 139 ? 6.228 -20.177 -9.331 1.00 78.19 139 GLY A O 1
ATOM 1045 N N . THR A 1 140 ? 6.065 -19.250 -11.364 1.00 88.19 140 THR A N 1
ATOM 1046 C CA . THR A 1 140 ? 7.352 -18.546 -11.303 1.00 88.19 140 THR A CA 1
ATOM 1047 C C . THR A 1 140 ? 7.154 -17.138 -10.755 1.00 88.19 140 THR A C 1
ATOM 1049 O O . THR A 1 140 ? 6.849 -16.200 -11.491 1.00 88.19 140 THR A O 1
ATOM 1052 N N . ALA A 1 141 ? 7.302 -16.993 -9.440 1.00 83.56 141 ALA A N 1
ATOM 1053 C CA . ALA A 1 141 ? 7.179 -15.708 -8.766 1.00 83.56 141 ALA A CA 1
ATOM 1054 C C . ALA A 1 141 ? 8.363 -14.773 -9.099 1.00 83.56 141 ALA A C 1
ATOM 1056 O O . ALA A 1 141 ? 9.506 -15.232 -9.158 1.00 83.56 141 ALA A O 1
ATOM 1057 N N . PRO A 1 142 ? 8.138 -13.461 -9.292 1.00 86.75 142 PRO A N 1
ATOM 1058 C CA . PRO A 1 142 ? 9.200 -12.543 -9.693 1.00 86.75 142 PRO A CA 1
ATOM 1059 C C . PRO A 1 142 ? 10.131 -12.215 -8.527 1.00 86.75 142 PRO A C 1
ATOM 1061 O O . PRO A 1 142 ? 9.722 -11.557 -7.571 1.00 86.75 142 PRO A O 1
ATOM 1064 N N . ASP A 1 143 ? 11.393 -12.634 -8.590 1.00 90.50 143 ASP A N 1
ATOM 1065 C CA . ASP A 1 143 ? 12.401 -12.268 -7.580 1.00 90.50 143 ASP A CA 1
ATOM 1066 C C . ASP A 1 143 ? 12.892 -10.829 -7.730 1.00 90.50 143 ASP A C 1
ATOM 1068 O O . ASP A 1 143 ? 13.404 -10.243 -6.779 1.00 90.50 143 ASP A O 1
ATOM 1072 N N . THR A 1 144 ? 12.702 -10.244 -8.914 1.00 90.44 144 THR A N 1
ATOM 1073 C CA . THR A 1 144 ? 12.893 -8.818 -9.172 1.00 90.44 144 THR A CA 1
ATOM 1074 C C . THR A 1 144 ? 11.908 -8.315 -10.226 1.00 90.44 144 T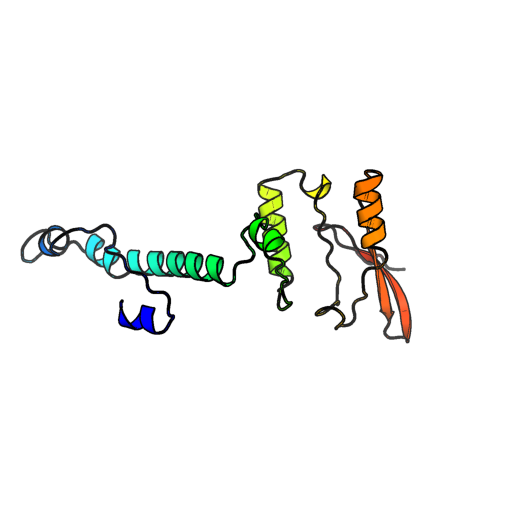HR A C 1
ATOM 1076 O O . THR A 1 144 ? 11.344 -9.109 -10.980 1.00 90.44 144 THR A O 1
ATOM 1079 N N . LEU A 1 145 ? 11.712 -6.996 -10.294 1.00 87.81 145 LEU A N 1
ATOM 1080 C CA . LEU A 1 145 ? 10.982 -6.345 -11.388 1.00 87.81 145 LEU A CA 1
ATOM 1081 C C . LEU A 1 145 ? 11.847 -5.262 -12.044 1.00 87.81 145 LEU A C 1
ATOM 1083 O O . LEU A 1 145 ? 12.384 -4.419 -11.324 1.00 87.81 145 LEU A O 1
ATOM 1087 N N . PRO A 1 146 ? 11.992 -5.242 -13.379 1.00 89.31 146 PRO A N 1
ATOM 1088 C CA . PRO A 1 146 ? 12.779 -4.220 -14.055 1.00 89.31 146 PRO A CA 1
ATOM 1089 C C . PRO A 1 146 ? 12.045 -2.874 -14.056 1.00 89.31 146 PRO A C 1
ATOM 1091 O O . PRO A 1 146 ? 10.840 -2.803 -14.293 1.00 89.31 146 PRO A O 1
ATOM 1094 N N . ILE A 1 147 ? 12.780 -1.789 -13.832 1.00 86.94 147 ILE A N 1
ATOM 1095 C CA . ILE A 1 147 ? 12.335 -0.404 -14.006 1.00 86.94 147 ILE A CA 1
ATOM 1096 C C . ILE A 1 147 ? 13.296 0.330 -14.928 1.00 86.94 147 ILE A C 1
ATOM 1098 O O . ILE A 1 147 ? 14.500 0.080 -14.907 1.00 86.94 147 ILE A O 1
ATOM 1102 N N . GLU A 1 148 ? 12.776 1.299 -15.674 1.00 83.94 148 GLU A N 1
ATOM 1103 C CA . GLU A 1 148 ? 13.598 2.175 -16.506 1.00 83.94 148 GLU A CA 1
ATOM 1104 C C . GLU A 1 148 ? 13.304 3.641 -16.204 1.00 83.94 148 GLU A C 1
ATOM 1106 O O . GLU A 1 148 ? 12.141 4.044 -16.149 1.00 83.94 148 GLU A O 1
ATOM 1111 N N . PHE A 1 149 ? 14.350 4.440 -16.007 1.00 79.44 149 PHE A N 1
ATOM 1112 C CA . PHE A 1 149 ? 14.233 5.858 -15.675 1.00 79.44 149 PHE A CA 1
ATOM 1113 C C . PHE A 1 149 ? 15.308 6.690 -16.370 1.00 79.44 149 PHE A C 1
ATOM 1115 O O . PHE A 1 149 ? 16.403 6.210 -16.668 1.00 79.44 149 PHE A O 1
ATOM 1122 N N . GLY A 1 150 ? 14.988 7.960 -16.614 1.00 78.81 150 GLY A N 1
ATOM 1123 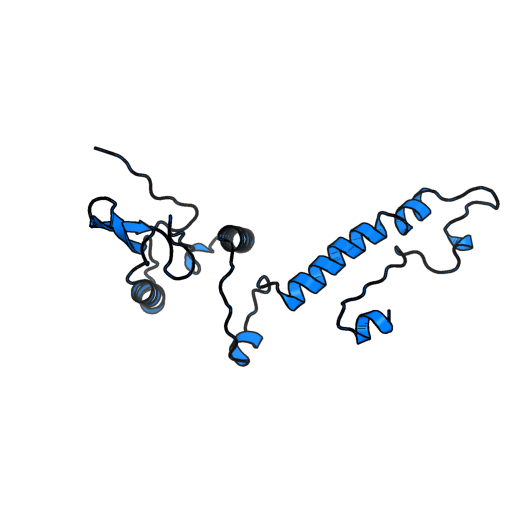C CA . GLY A 1 150 ? 15.937 8.919 -17.166 1.00 78.81 150 GLY A CA 1
ATOM 1124 C C . GLY A 1 150 ? 16.990 9.312 -16.131 1.00 78.81 150 GLY A C 1
ATOM 1125 O O . GLY A 1 150 ? 16.667 9.725 -15.016 1.00 78.81 150 GLY A O 1
ATOM 1126 N N . SER A 1 151 ? 18.259 9.199 -16.502 1.00 71.00 151 SER A N 1
ATOM 1127 C CA . SER A 1 151 ? 19.391 9.696 -15.726 1.00 71.00 151 SER A CA 1
ATOM 1128 C C . SER A 1 151 ? 19.605 11.194 -15.952 1.00 71.00 151 SER A C 1
ATOM 1130 O O . SER A 1 151 ? 19.115 11.791 -16.911 1.00 71.00 151 SER A O 1
ATOM 1132 N N . LYS A 1 152 ? 20.371 11.826 -15.055 1.00 71.44 152 LYS A N 1
ATOM 1133 C CA . LYS A 1 152 ? 20.687 13.264 -15.114 1.00 71.44 152 LYS A CA 1
ATOM 1134 C C . LYS A 1 152 ? 21.506 13.659 -16.346 1.00 71.44 152 LYS A C 1
ATOM 1136 O O . LYS A 1 152 ? 21.516 14.830 -16.705 1.00 71.44 152 LYS A O 1
ATOM 1141 N N . ASP A 1 153 ? 22.188 12.702 -16.965 1.00 79.62 153 ASP A N 1
ATOM 1142 C CA . ASP A 1 153 ? 22.965 12.871 -18.197 1.00 79.62 153 ASP A CA 1
ATOM 1143 C C . ASP A 1 153 ? 22.128 12.672 -19.475 1.00 79.62 153 ASP A C 1
ATOM 1145 O O . ASP A 1 153 ? 22.665 12.740 -20.577 1.00 79.62 153 ASP A O 1
ATOM 1149 N N . GLY A 1 154 ? 20.817 12.433 -19.342 1.00 74.12 154 GLY A N 1
ATOM 1150 C CA . GLY A 1 154 ? 19.912 12.181 -20.462 1.00 74.12 154 GLY A CA 1
ATOM 1151 C C . GLY A 1 154 ? 19.940 10.743 -20.987 1.00 74.12 154 GLY A C 1
ATOM 1152 O O . GLY A 1 154 ? 19.190 10.433 -21.911 1.00 74.12 154 GLY A O 1
ATOM 1153 N N . SER A 1 155 ? 20.759 9.856 -20.408 1.00 81.62 155 SER A N 1
ATOM 1154 C CA . SER A 1 155 ? 20.726 8.423 -20.720 1.00 81.62 155 SER A CA 1
ATOM 1155 C C . SER A 1 155 ? 19.553 7.727 -20.023 1.00 81.62 155 SER A C 1
ATOM 1157 O O . SER A 1 155 ? 19.138 8.126 -18.933 1.00 81.62 155 SER A O 1
ATOM 1159 N N . MET A 1 156 ? 19.016 6.665 -20.627 1.00 80.94 156 MET A N 1
ATOM 1160 C CA . MET A 1 156 ? 18.072 5.779 -19.941 1.00 80.94 156 MET A CA 1
ATOM 1161 C C . MET A 1 156 ? 18.854 4.758 -19.118 1.00 80.94 156 MET A C 1
ATOM 1163 O O . MET A 1 156 ? 19.806 4.156 -19.611 1.00 80.94 156 MET A O 1
ATOM 1167 N N . GLN A 1 157 ? 18.458 4.579 -17.862 1.00 80.31 157 GLN A N 1
ATOM 1168 C CA . GLN A 1 157 ? 19.058 3.620 -16.943 1.00 80.31 157 GLN A CA 1
ATOM 1169 C C . GLN A 1 157 ? 18.022 2.572 -16.553 1.00 80.31 157 GLN A C 1
ATOM 1171 O O . GLN A 1 157 ? 16.873 2.903 -16.253 1.00 80.31 157 GLN A O 1
ATOM 1176 N N . GLU A 1 158 ? 18.455 1.317 -16.506 1.00 85.62 158 GLU A N 1
ATOM 1177 C CA . GLU A 1 158 ? 17.644 0.194 -16.046 1.00 85.62 158 GLU A CA 1
ATOM 1178 C C . GLU A 1 158 ? 18.085 -0.236 -14.643 1.00 85.62 158 GLU A C 1
ATOM 1180 O O . GLU A 1 158 ? 19.276 -0.255 -14.318 1.00 85.62 158 GLU A O 1
ATOM 1185 N N . ARG A 1 159 ? 17.120 -0.566 -13.782 1.00 83.75 159 ARG A N 1
ATOM 1186 C CA . ARG A 1 159 ? 17.368 -1.142 -12.455 1.00 83.75 159 ARG A CA 1
ATOM 1187 C C . ARG A 1 159 ? 16.375 -2.252 -12.158 1.00 83.75 159 ARG A C 1
ATOM 1189 O O . ARG A 1 159 ? 15.239 -2.212 -12.608 1.00 83.75 159 ARG A O 1
ATOM 1196 N N . ALA A 1 160 ? 16.793 -3.197 -11.326 1.00 89.00 160 ALA A N 1
ATOM 1197 C CA . ALA A 1 160 ? 15.918 -4.216 -10.769 1.00 89.00 160 ALA A CA 1
ATOM 1198 C C . ALA A 1 160 ? 15.385 -3.770 -9.397 1.00 89.00 160 ALA A C 1
ATOM 1200 O O . ALA A 1 160 ? 16.152 -3.361 -8.522 1.00 89.00 160 ALA A O 1
ATOM 1201 N N . LEU A 1 161 ? 14.071 -3.848 -9.211 1.00 86.88 161 LEU A N 1
ATOM 1202 C CA . LEU A 1 161 ? 13.410 -3.711 -7.919 1.00 86.88 161 LEU A CA 1
ATOM 1203 C C . LEU A 1 161 ? 13.494 -5.024 -7.154 1.00 86.88 161 LEU A C 1
ATOM 1205 O O . LEU A 1 161 ? 13.289 -6.088 -7.734 1.00 86.88 161 LEU A O 1
ATOM 1209 N N . CYS A 1 162 ? 13.708 -4.936 -5.847 1.00 89.62 162 CYS A N 1
ATOM 1210 C CA . CYS A 1 162 ? 13.668 -6.086 -4.952 1.00 89.62 162 CYS A CA 1
ATOM 1211 C C . CYS A 1 162 ? 12.290 -6.192 -4.275 1.00 89.62 162 CYS A C 1
ATOM 1213 O O . CYS A 1 162 ? 11.680 -5.156 -3.992 1.00 89.62 162 CYS A O 1
ATOM 1215 N N . PRO A 1 163 ? 11.815 -7.408 -3.955 1.00 89.44 163 PRO A N 1
ATOM 1216 C CA . PRO A 1 163 ? 10.631 -7.583 -3.129 1.00 89.44 163 PRO A CA 1
ATOM 1217 C C . PRO A 1 163 ? 10.934 -7.116 -1.701 1.00 89.44 163 PRO A C 1
ATOM 1219 O O . PRO A 1 163 ? 11.939 -7.508 -1.100 1.00 89.44 163 PRO A O 1
ATOM 1222 N N . TYR A 1 164 ? 10.062 -6.284 -1.138 1.00 84.75 164 TYR A N 1
ATOM 1223 C CA . TYR A 1 164 ? 10.156 -5.822 0.245 1.00 84.75 164 TYR A CA 1
ATOM 1224 C C . TYR A 1 164 ? 10.226 -7.022 1.208 1.00 84.75 164 TYR A C 1
ATOM 1226 O O . TYR A 1 164 ? 9.483 -7.990 1.023 1.00 84.75 164 TYR A O 1
ATOM 1234 N N . PRO A 1 165 ? 11.072 -6.996 2.257 1.00 89.56 165 PRO A N 1
ATOM 1235 C CA . PRO A 1 165 ? 11.847 -5.854 2.761 1.00 89.56 165 PRO A CA 1
ATOM 1236 C C . PRO A 1 165 ? 13.238 -5.680 2.131 1.00 89.56 165 PRO A C 1
ATOM 1238 O O . PRO A 1 165 ? 14.001 -4.818 2.575 1.00 89.56 165 PRO A O 1
ATOM 1241 N N . SER A 1 166 ? 13.594 -6.487 1.130 1.00 87.62 166 SER A N 1
ATOM 1242 C CA . SER A 1 166 ? 14.893 -6.393 0.462 1.00 87.62 166 SER A CA 1
ATOM 1243 C C . SER A 1 166 ? 15.021 -5.074 -0.301 1.00 87.62 166 SER A C 1
ATOM 1245 O O . SER A 1 166 ? 14.050 -4.560 -0.854 1.00 87.62 166 SER A O 1
ATOM 1247 N N . LYS A 1 167 ? 16.237 -4.519 -0.350 1.00 80.19 167 LYS A N 1
ATOM 1248 C CA . LYS A 1 167 ? 16.531 -3.241 -1.015 1.00 80.19 167 LYS A CA 1
ATOM 1249 C C . LYS A 1 167 ? 17.707 -3.394 -1.967 1.00 80.19 167 LYS A C 1
ATOM 1251 O O . LYS A 1 167 ? 18.689 -4.052 -1.631 1.00 80.19 167 LYS A O 1
ATOM 1256 N N . ALA A 1 168 ? 17.619 -2.756 -3.130 1.00 79.69 168 ALA A N 1
ATOM 1257 C CA . ALA A 1 168 ? 18.743 -2.661 -4.051 1.00 79.69 168 ALA A CA 1
ATOM 1258 C C . ALA A 1 168 ? 19.819 -1.728 -3.468 1.00 79.69 168 ALA A C 1
ATOM 1260 O O . ALA A 1 168 ? 19.514 -0.615 -3.034 1.00 79.69 168 ALA A O 1
ATOM 1261 N N . VAL A 1 169 ? 21.077 -2.173 -3.472 1.00 79.69 169 VAL A N 1
ATOM 1262 C CA . VAL A 1 169 ? 22.238 -1.402 -3.003 1.00 79.69 169 VAL A CA 1
ATOM 1263 C C . VAL A 1 169 ? 23.200 -1.213 -4.170 1.00 79.69 169 VAL A C 1
ATOM 1265 O O . VAL A 1 169 ? 23.482 -2.156 -4.906 1.00 79.69 169 VAL A O 1
ATOM 1268 N N . TYR A 1 170 ? 23.685 0.015 -4.354 1.00 76.75 170 TYR A N 1
ATOM 1269 C CA . TYR A 1 170 ? 24.726 0.308 -5.335 1.00 76.75 170 TYR A CA 1
ATOM 1270 C C . TYR A 1 170 ? 26.088 -0.101 -4.771 1.00 76.75 170 TYR A C 1
ATOM 1272 O O . TYR A 1 170 ? 26.480 0.382 -3.711 1.00 76.75 170 TYR A O 1
ATOM 1280 N N . TRP A 1 171 ? 26.795 -0.978 -5.480 1.00 68.88 171 TRP A N 1
ATOM 1281 C CA . TRP A 1 171 ? 28.066 -1.550 -5.022 1.00 68.88 171 TRP A CA 1
ATOM 1282 C C . TRP A 1 171 ? 29.310 -0.783 -5.495 1.00 68.88 171 TRP A C 1
ATOM 1284 O O . TRP A 1 171 ? 30.398 -1.056 -5.000 1.00 68.88 171 TRP A O 1
ATOM 1294 N N . GLY A 1 172 ? 29.151 0.218 -6.370 1.00 71.88 172 GLY A N 1
ATOM 1295 C CA . GLY A 1 172 ? 30.267 1.006 -6.897 1.00 71.88 172 GLY A CA 1
ATOM 1296 C C . GLY A 1 172 ? 31.145 0.260 -7.905 1.00 71.88 172 GLY A C 1
ATOM 1297 O O . GLY A 1 172 ? 31.069 -0.959 -8.043 1.00 71.88 172 GLY A O 1
ATOM 1298 N N . TRP A 1 173 ? 31.978 1.039 -8.592 1.00 49.56 173 TRP A N 1
ATOM 1299 C CA . TRP A 1 173 ? 33.248 0.614 -9.175 1.00 49.56 173 TRP A CA 1
ATOM 1300 C C . TRP A 1 173 ? 34.301 1.592 -8.661 1.00 49.56 173 TRP A C 1
ATOM 1302 O O . TRP A 1 173 ? 33.967 2.803 -8.617 1.00 49.56 173 TRP A O 1
#

Foldseek 3Di:
DVVCVVVVHDDDDDPLPDDDDCCVQQDPDPPHGPVVSVCSRVPVVVVVRVVVSCCCCCCVPPNPLPPPCVVVVVVVDDDDDPDDPVVVVVSVVVVCVVPVVCQQPDFDWDWPQQDIPRDGQTFDFPCPVVQVVCCVVPVRHDQWTKGWGQDPVRDIDIDTIGTPPDGDDDPDD